Protein AF-A0A7X2T0E2-F1 (afdb_monomer_lite)

Secondary structure (DSSP, 8-state):
--TTGGG-SS-HHHHHHHHHHHHHHTT-GGGHHHHHHHHHHTT--HHHHHHHHHTTHHHHGGGGGGGGGGS----

Radius of gyration: 11.83 Å; chains: 1; bounding box: 31×33×20 Å

Foldseek 3Di:
DPPVLVVDPDDPLVVLLLVLLVCLQVVVLVCNLVSVVSNVVVPQDLVSNVCSLCVCCVPRNPSSVVNVVSSDDDD

InterPro domains:
  IPR003779 Alkyl hydroperoxide reductase AhpD/CMD-like [PF02627] (7-72)
  IPR029032 AhpD-like [G3DSA:1.20.1290.10] (1-75)
  IPR029032 AhpD-like [SSF69118] (7-65)

Organism: NCBI:txid2652291

Sequence (75 aa):
MMKMSKKSTLDEKTHELAYISVLVTARMYGGLPFHIARAKQLGASTEDIKSAMLLPMPIIGIQVAEALPYLKEEK

Structure (mmCIF, N/CA/C/O backbone):
data_AF-A0A7X2T0E2-F1
#
_entry.id   AF-A0A7X2T0E2-F1
#
loop_
_atom_site.group_PDB
_atom_site.id
_atom_site.type_symbol
_atom_site.label_atom_id
_atom_site.label_alt_id
_atom_site.label_comp_id
_atom_site.label_asym_id
_atom_site.label_entity_id
_atom_site.label_seq_id
_atom_site.pdbx_PDB_ins_code
_atom_site.Cartn_x
_atom_site.Cartn_y
_atom_site.Cartn_z
_atom_site.occupancy
_atom_site.B_iso_or_equiv
_atom_site.auth_seq_id
_atom_site.auth_comp_id
_atom_site.auth_asym_id
_atom_site.auth_atom_id
_atom_site.pdbx_PDB_model_num
ATOM 1 N N . MET A 1 1 ? -12.983 -1.461 -9.660 1.00 53.31 1 MET A N 1
ATOM 2 C CA . MET A 1 1 ? -12.353 -2.593 -8.943 1.00 53.31 1 MET A CA 1
ATOM 3 C C . MET A 1 1 ? -12.595 -3.874 -9.718 1.00 53.31 1 MET A C 1
ATOM 5 O O . MET A 1 1 ? -13.752 -4.186 -9.990 1.00 53.31 1 MET A O 1
ATOM 9 N N . MET A 1 2 ? -11.541 -4.611 -10.087 1.00 53.50 2 MET A N 1
ATOM 10 C CA . MET A 1 2 ? -11.721 -5.990 -10.554 1.00 53.50 2 MET A CA 1
ATOM 11 C C . MET A 1 2 ? -12.511 -6.766 -9.492 1.00 53.50 2 MET A C 1
ATOM 13 O O . MET A 1 2 ? -12.298 -6.591 -8.289 1.00 53.50 2 MET A O 1
ATOM 17 N N . LYS A 1 3 ? -13.414 -7.639 -9.949 1.00 51.97 3 LYS A N 1
ATOM 18 C CA . LYS A 1 3 ? -14.312 -8.489 -9.143 1.00 51.97 3 LYS A CA 1
ATOM 19 C C . LYS A 1 3 ? -13.600 -9.307 -8.044 1.00 51.97 3 LYS A C 1
ATOM 21 O O . LYS A 1 3 ? -14.275 -9.850 -7.178 1.00 51.97 3 LYS A O 1
ATOM 26 N N . MET A 1 4 ? -12.267 -9.400 -8.085 1.00 54.47 4 MET A N 1
ATOM 27 C CA . MET A 1 4 ? -11.433 -10.147 -7.140 1.00 54.47 4 MET A CA 1
ATOM 28 C C . MET A 1 4 ? -11.339 -9.507 -5.748 1.00 54.47 4 MET A C 1
ATOM 30 O O . MET A 1 4 ? -11.334 -10.241 -4.767 1.00 54.47 4 MET A O 1
ATOM 34 N N . SER A 1 5 ? -11.352 -8.173 -5.637 1.00 58.31 5 SER A N 1
ATOM 35 C CA . SER A 1 5 ? -11.342 -7.479 -4.3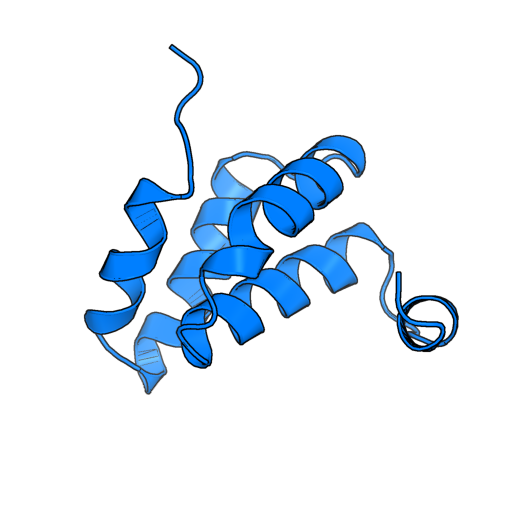30 1.00 58.31 5 SER A CA 1
ATOM 36 C C . SER A 1 5 ? -12.519 -7.900 -3.438 1.00 58.31 5 SER A C 1
ATOM 38 O O . SER A 1 5 ? -12.329 -8.194 -2.266 1.00 58.31 5 SER A O 1
ATOM 40 N N . LYS A 1 6 ? -13.713 -8.077 -4.024 1.00 63.88 6 LYS A N 1
ATOM 41 C CA . LYS A 1 6 ? -14.929 -8.535 -3.323 1.00 63.88 6 LYS A CA 1
ATOM 42 C C . LYS A 1 6 ? -14.864 -9.974 -2.786 1.00 63.88 6 LYS A C 1
ATOM 44 O O . LYS A 1 6 ? -15.789 -10.392 -2.101 1.00 63.88 6 LYS A O 1
ATOM 49 N N . LYS A 1 7 ? -13.835 -10.750 -3.144 1.00 81.62 7 LYS A N 1
ATOM 50 C CA . LYS A 1 7 ? -13.610 -12.121 -2.652 1.00 81.62 7 LYS A CA 1
ATOM 51 C C . LYS A 1 7 ? -12.430 -12.225 -1.684 1.00 81.62 7 LYS A C 1
ATOM 53 O O . LYS A 1 7 ? -12.148 -13.320 -1.207 1.00 81.62 7 LYS A O 1
ATOM 58 N N . SER A 1 8 ? -11.711 -11.132 -1.441 1.00 86.06 8 SER A N 1
ATOM 59 C CA . SER A 1 8 ? -10.609 -11.132 -0.485 1.00 86.06 8 SER A CA 1
ATOM 60 C C . SER A 1 8 ? -11.157 -11.272 0.934 1.00 86.06 8 SER A C 1
ATOM 62 O O . SER A 1 8 ? -12.171 -10.667 1.265 1.00 86.06 8 SER A O 1
ATOM 64 N N . THR A 1 9 ? -10.490 -12.070 1.766 1.00 94.00 9 THR A N 1
ATOM 65 C CA . THR A 1 9 ? -10.782 -12.160 3.206 1.00 94.00 9 THR A CA 1
ATOM 66 C C . THR A 1 9 ? -10.130 -11.034 4.006 1.00 94.00 9 THR A C 1
ATOM 68 O O . THR A 1 9 ? -10.418 -10.892 5.189 1.00 94.00 9 THR A O 1
ATOM 71 N N . LEU A 1 10 ? -9.227 -10.267 3.386 1.00 94.56 10 LEU A N 1
ATOM 72 C CA . LEU A 1 10 ? -8.661 -9.064 3.983 1.00 94.56 10 LEU A CA 1
ATOM 73 C C . LEU A 1 10 ? -9.745 -7.990 4.043 1.00 94.56 10 LEU A C 1
ATOM 75 O O . LEU A 1 10 ? -10.524 -7.847 3.097 1.00 94.56 10 LEU A O 1
ATOM 79 N N . ASP A 1 11 ? -9.765 -7.211 5.121 1.00 94.56 11 ASP A N 1
ATOM 80 C CA . ASP A 1 11 ? -10.553 -5.986 5.132 1.00 94.56 11 ASP A CA 1
ATOM 81 C C . ASP A 1 11 ? -10.059 -5.030 4.032 1.00 94.56 11 ASP A C 1
ATOM 83 O O . ASP A 1 11 ? -8.923 -5.121 3.554 1.00 94.56 11 ASP A O 1
ATOM 87 N N . GLU A 1 12 ? -10.926 -4.113 3.604 1.00 94.31 12 GLU A N 1
ATOM 88 C CA . GLU A 1 12 ? -10.638 -3.266 2.446 1.00 94.31 12 GLU A CA 1
ATOM 89 C C . GLU A 1 12 ? -9.367 -2.423 2.633 1.00 94.31 12 GLU A C 1
ATOM 91 O O . GLU A 1 12 ? -8.610 -2.255 1.677 1.00 94.31 12 GLU A O 1
ATOM 96 N N . LYS A 1 13 ? -9.095 -1.922 3.849 1.00 96.62 13 LYS A N 1
ATOM 97 C CA . LYS A 1 13 ? -7.903 -1.105 4.121 1.00 96.62 13 LYS A CA 1
ATOM 98 C C . LYS A 1 13 ? -6.642 -1.954 3.975 1.00 96.62 13 LYS A C 1
ATOM 100 O O . LYS A 1 13 ? -5.719 -1.558 3.263 1.00 96.62 13 LYS A O 1
ATOM 105 N N . THR A 1 14 ? -6.616 -3.134 4.592 1.00 97.25 14 THR A N 1
ATOM 106 C CA . THR A 1 14 ? -5.492 -4.074 4.480 1.00 97.25 14 THR A CA 1
ATOM 107 C C . THR A 1 14 ? -5.271 -4.520 3.034 1.00 97.25 14 THR A C 1
ATOM 109 O O . THR A 1 14 ? -4.130 -4.588 2.576 1.00 97.25 14 THR A O 1
ATOM 112 N N . HIS A 1 15 ? -6.349 -4.773 2.285 1.00 96.31 15 HIS A N 1
ATOM 113 C CA . HIS A 1 15 ? -6.268 -5.138 0.873 1.00 96.31 15 HIS A CA 1
ATOM 114 C C . HIS A 1 15 ? -5.582 -4.051 0.039 1.00 96.31 15 HIS A C 1
ATOM 116 O O . HIS A 1 15 ? -4.680 -4.356 -0.739 1.00 96.31 15 HIS A O 1
ATOM 122 N N . GLU A 1 16 ? -5.986 -2.790 0.198 1.00 97.12 16 GLU A N 1
ATOM 123 C CA . GLU A 1 16 ? -5.414 -1.674 -0.560 1.00 97.12 16 GLU A CA 1
ATOM 124 C C . GLU A 1 16 ? -3.940 -1.434 -0.213 1.00 97.12 16 GLU A C 1
ATOM 126 O O . GLU A 1 16 ? -3.126 -1.252 -1.117 1.00 97.12 16 GLU A O 1
ATOM 131 N N . LEU A 1 17 ? -3.560 -1.515 1.068 1.00 98.56 17 LEU A N 1
ATOM 132 C CA . LEU A 1 17 ? -2.155 -1.406 1.478 1.00 98.56 17 LEU A CA 1
ATOM 133 C C . LEU A 1 17 ? -1.300 -2.532 0.875 1.00 98.56 17 LEU A C 1
ATOM 135 O O . LEU A 1 17 ? -0.238 -2.263 0.313 1.00 98.56 17 LEU A O 1
ATOM 139 N N . ALA A 1 18 ? -1.785 -3.776 0.900 1.00 98.06 18 ALA A N 1
ATOM 140 C CA . ALA A 1 18 ? -1.100 -4.894 0.252 1.00 98.06 18 ALA A CA 1
ATOM 141 C C . ALA A 1 18 ? -0.981 -4.688 -1.270 1.00 98.06 18 ALA A C 1
ATOM 143 O O . ALA A 1 18 ? 0.070 -4.947 -1.860 1.00 98.06 18 ALA A O 1
ATOM 144 N N . TYR A 1 19 ? -2.035 -4.176 -1.913 1.00 97.12 19 TYR A N 1
ATOM 145 C CA . TYR A 1 19 ? -2.037 -3.894 -3.348 1.00 97.12 19 TYR A CA 1
ATOM 146 C C . TYR A 1 19 ? -1.022 -2.803 -3.716 1.00 97.12 19 TYR A C 1
ATOM 148 O O . TYR A 1 19 ? -0.312 -2.931 -4.714 1.00 97.12 19 TYR A O 1
ATOM 156 N N . ILE A 1 20 ? -0.889 -1.763 -2.885 1.00 98.31 20 ILE A N 1
ATOM 157 C CA . ILE A 1 20 ? 0.149 -0.734 -3.024 1.00 98.31 20 ILE A CA 1
ATOM 158 C C . ILE A 1 20 ? 1.543 -1.372 -2.983 1.00 98.31 20 ILE A C 1
ATOM 160 O O . ILE A 1 20 ? 2.331 -1.127 -3.897 1.00 98.31 20 ILE A O 1
ATOM 164 N N . SER A 1 21 ? 1.845 -2.239 -2.007 1.00 98.44 21 SER A N 1
ATOM 165 C CA . SER A 1 21 ? 3.139 -2.943 -1.950 1.00 98.44 21 SER A CA 1
ATOM 166 C C . SER A 1 21 ? 3.419 -3.757 -3.219 1.00 98.44 21 SER A C 1
ATOM 168 O O . SER A 1 21 ? 4.545 -3.754 -3.725 1.00 98.44 21 SER A O 1
ATOM 170 N N . VAL A 1 22 ? 2.399 -4.425 -3.770 1.00 97.94 22 VAL A N 1
ATOM 171 C CA . VAL A 1 22 ? 2.514 -5.196 -5.020 1.00 97.94 22 VAL A CA 1
ATOM 172 C C . VAL A 1 22 ? 2.782 -4.282 -6.217 1.00 97.94 22 VAL A C 1
ATOM 174 O O . VAL A 1 22 ? 3.673 -4.579 -7.009 1.00 97.94 22 VAL A O 1
ATOM 177 N N . LEU A 1 23 ? 2.079 -3.152 -6.342 1.00 98.12 23 LEU A N 1
ATOM 178 C CA . LEU A 1 23 ? 2.312 -2.187 -7.424 1.00 98.12 23 LEU A CA 1
ATOM 179 C C . LEU A 1 23 ? 3.718 -1.586 -7.375 1.00 98.12 23 LEU A C 1
ATOM 181 O O . LEU A 1 23 ? 4.353 -1.447 -8.421 1.00 98.12 23 LEU A O 1
ATOM 185 N N . VAL A 1 24 ? 4.207 -1.259 -6.175 1.00 98.31 24 VAL A N 1
ATOM 186 C CA . VAL A 1 24 ? 5.582 -0.783 -5.974 1.00 98.31 24 VAL A CA 1
ATOM 187 C C . VAL A 1 24 ? 6.584 -1.847 -6.415 1.00 98.31 24 VAL A C 1
ATOM 189 O O . VAL A 1 24 ? 7.477 -1.553 -7.208 1.00 98.31 24 VAL A O 1
ATOM 192 N N . THR A 1 25 ? 6.392 -3.089 -5.967 1.00 98.19 25 THR A N 1
ATOM 193 C CA . THR A 1 25 ? 7.258 -4.231 -6.301 1.00 98.19 25 THR A CA 1
ATOM 194 C C . THR A 1 25 ? 7.285 -4.512 -7.805 1.00 98.19 25 THR A C 1
ATOM 196 O O . THR A 1 25 ? 8.346 -4.727 -8.381 1.00 98.19 25 THR A O 1
ATOM 199 N N . ALA A 1 26 ? 6.125 -4.463 -8.464 1.00 97.31 26 ALA A N 1
ATOM 200 C CA . ALA A 1 26 ? 5.986 -4.699 -9.899 1.00 97.31 26 ALA A CA 1
ATOM 201 C C . ALA A 1 26 ? 6.378 -3.488 -10.768 1.00 97.31 26 ALA A C 1
ATOM 203 O O . ALA A 1 26 ? 6.291 -3.563 -11.993 1.00 97.31 26 ALA A O 1
ATOM 204 N N . ARG A 1 27 ? 6.766 -2.358 -10.154 1.00 96.25 27 ARG A N 1
ATOM 205 C CA . ARG A 1 27 ? 7.040 -1.069 -10.819 1.00 96.25 27 ARG A CA 1
ATOM 206 C C . ARG A 1 27 ? 5.879 -0.581 -11.700 1.00 96.25 27 ARG A C 1
ATOM 208 O O . ARG A 1 27 ? 6.065 0.120 -12.691 1.00 96.25 27 ARG A O 1
ATOM 215 N N . MET A 1 28 ? 4.649 -0.929 -11.321 1.00 96.81 28 MET A N 1
ATOM 216 C CA . MET A 1 28 ? 3.416 -0.565 -12.025 1.00 96.81 28 MET A CA 1
ATOM 217 C C . MET A 1 28 ? 2.832 0.738 -11.463 1.00 96.81 28 MET A C 1
ATOM 219 O O . MET A 1 28 ? 1.716 0.783 -10.943 1.00 96.81 28 MET A O 1
ATOM 223 N N . TYR A 1 29 ? 3.594 1.828 -11.557 1.00 95.69 29 TYR A N 1
ATOM 224 C CA . TYR A 1 29 ? 3.280 3.065 -10.833 1.00 95.69 29 TYR A CA 1
ATOM 225 C C . TYR A 1 29 ? 2.019 3.796 -11.311 1.00 95.69 29 TYR A C 1
ATOM 227 O O . TYR A 1 29 ? 1.418 4.539 -10.538 1.00 95.69 29 TYR A O 1
ATOM 235 N N . GLY A 1 30 ? 1.555 3.544 -12.541 1.00 94.81 30 GLY A N 1
ATOM 236 C CA . GLY A 1 30 ? 0.327 4.151 -13.071 1.00 94.81 30 GLY A CA 1
ATOM 237 C C . GLY A 1 30 ? -0.923 3.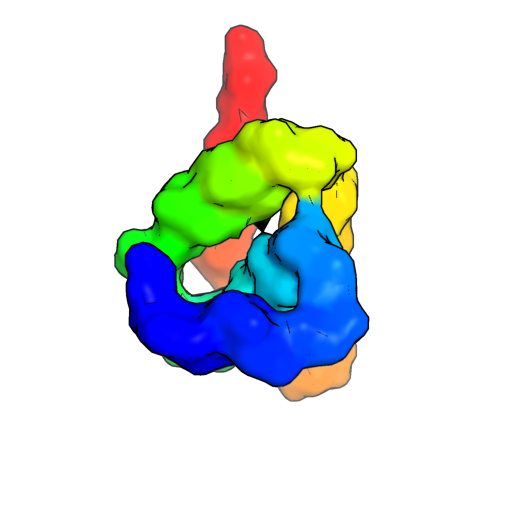869 -12.225 1.00 94.81 30 GLY A C 1
ATOM 238 O O . GLY A 1 30 ? -1.846 4.679 -12.213 1.00 94.81 30 GLY A O 1
ATOM 239 N N . GLY A 1 31 ? -0.942 2.759 -11.475 1.00 92.94 31 GLY A N 1
ATOM 240 C CA . GLY A 1 31 ? -2.032 2.427 -10.552 1.00 92.94 31 GLY A CA 1
ATOM 241 C C . GLY A 1 31 ? -1.924 3.085 -9.171 1.00 92.94 31 GLY A C 1
ATOM 242 O O . GLY A 1 31 ? -2.933 3.193 -8.475 1.00 92.94 31 GLY A O 1
ATOM 243 N N . LEU A 1 32 ? -0.737 3.548 -8.758 1.00 96.44 32 LEU A N 1
ATOM 244 C CA . LEU A 1 32 ? -0.498 4.013 -7.386 1.00 96.44 32 LEU A CA 1
ATOM 245 C C . LEU A 1 32 ? -1.411 5.171 -6.958 1.00 96.44 32 LEU A C 1
ATOM 247 O O . LEU A 1 32 ? -1.994 5.052 -5.882 1.00 96.44 32 LEU A O 1
ATOM 251 N N . PRO A 1 33 ? -1.629 6.245 -7.751 1.00 96.00 33 PRO A N 1
ATOM 252 C CA . PRO A 1 33 ? -2.475 7.358 -7.313 1.00 96.00 33 PRO A CA 1
ATOM 253 C C . PRO A 1 33 ? -3.902 6.936 -6.941 1.00 96.00 33 PRO A C 1
ATOM 255 O O . PRO A 1 33 ? -4.464 7.442 -5.973 1.00 96.00 33 PRO A O 1
ATOM 258 N N . PHE A 1 34 ? -4.473 5.982 -7.683 1.00 95.12 34 PHE A N 1
ATOM 259 C CA . PHE A 1 34 ? -5.811 5.459 -7.416 1.00 95.12 34 PHE A CA 1
ATOM 260 C C . PHE A 1 34 ? -5.856 4.675 -6.098 1.00 95.12 34 PHE A C 1
ATOM 262 O O . PHE A 1 34 ? -6.698 4.954 -5.245 1.00 95.12 34 PHE A O 1
ATOM 269 N N . HIS A 1 35 ? -4.932 3.728 -5.913 1.00 97.19 35 HIS A N 1
ATOM 270 C CA . HIS A 1 35 ? -4.897 2.872 -4.723 1.00 97.1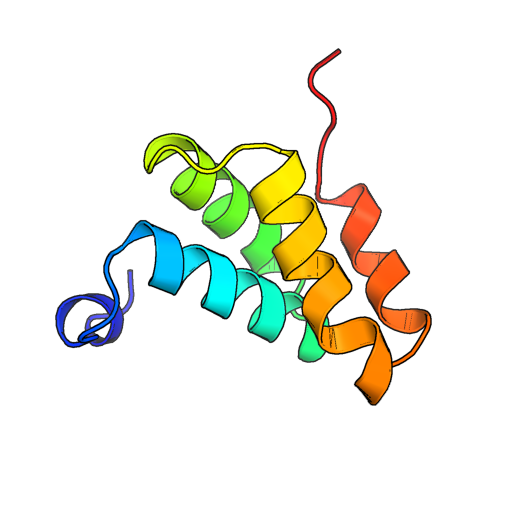9 35 HIS A CA 1
ATOM 271 C C . HIS A 1 35 ? -4.511 3.651 -3.455 1.00 97.19 35 HIS A C 1
ATOM 273 O O . HIS A 1 35 ? -5.094 3.433 -2.398 1.00 97.19 35 HIS A O 1
ATOM 279 N N . ILE A 1 36 ? -3.625 4.646 -3.566 1.00 97.50 36 ILE A N 1
ATOM 280 C CA . ILE A 1 36 ? -3.304 5.588 -2.480 1.00 97.50 36 ILE A CA 1
ATOM 281 C C . ILE A 1 36 ? -4.554 6.375 -2.065 1.00 97.50 36 ILE A C 1
ATOM 283 O O . ILE A 1 36 ? -4.874 6.447 -0.878 1.00 97.50 36 ILE A O 1
ATOM 287 N N . ALA A 1 37 ? -5.291 6.943 -3.026 1.00 96.44 37 ALA A N 1
ATOM 288 C CA . ALA A 1 37 ? -6.512 7.691 -2.732 1.00 96.44 37 ALA A CA 1
ATOM 289 C C . ALA A 1 37 ? -7.590 6.801 -2.090 1.00 96.44 37 ALA A C 1
ATOM 291 O O . ALA A 1 37 ? -8.250 7.221 -1.139 1.00 96.44 37 ALA A O 1
ATOM 292 N N . ARG A 1 38 ? -7.748 5.559 -2.566 1.00 96.12 38 ARG A N 1
ATOM 293 C CA . ARG A 1 38 ? -8.694 4.600 -1.985 1.00 96.12 38 ARG A CA 1
ATOM 294 C C . ARG A 1 38 ? -8.292 4.185 -0.569 1.00 96.12 38 ARG A C 1
ATOM 296 O O . ARG A 1 38 ? -9.150 4.183 0.307 1.00 96.12 38 ARG A O 1
ATOM 303 N N . ALA A 1 39 ? -7.013 3.905 -0.321 1.00 97.56 39 ALA A N 1
ATOM 304 C CA . ALA A 1 39 ? -6.511 3.597 1.017 1.00 97.56 39 ALA A CA 1
ATOM 305 C C . ALA A 1 39 ? -6.792 4.746 2.001 1.00 97.56 39 ALA A C 1
ATOM 307 O O . ALA A 1 39 ? -7.299 4.500 3.095 1.00 97.56 39 ALA A O 1
ATOM 308 N N . LYS A 1 40 ? -6.568 6.006 1.592 1.00 97.31 40 LYS A N 1
ATOM 309 C CA . LYS A 1 40 ? -6.930 7.189 2.395 1.00 97.31 40 LYS A CA 1
ATOM 310 C C . LYS A 1 40 ? -8.433 7.253 2.698 1.00 97.31 40 LYS A C 1
ATOM 312 O O . LYS A 1 40 ? -8.812 7.467 3.845 1.00 97.31 40 LYS A O 1
ATOM 317 N N . GLN A 1 41 ? -9.299 7.010 1.708 1.00 97.19 41 GLN A N 1
ATOM 318 C CA . GLN A 1 41 ? -10.761 6.955 1.911 1.00 97.19 41 GLN A CA 1
ATOM 319 C C . GLN A 1 41 ? -11.194 5.862 2.901 1.00 97.19 41 GLN A C 1
ATOM 321 O O . GLN A 1 41 ? -12.241 5.984 3.529 1.00 97.19 41 GLN A O 1
ATOM 326 N N . LEU A 1 42 ? -10.395 4.803 3.032 1.00 96.94 42 LEU A N 1
ATOM 327 C CA . LEU A 1 42 ? -10.596 3.702 3.975 1.00 96.94 42 LEU A CA 1
ATOM 328 C C . LEU A 1 42 ? -9.923 3.944 5.338 1.00 96.94 42 LEU A C 1
ATOM 330 O O . LEU A 1 42 ? -9.883 3.043 6.172 1.00 96.94 42 LEU A O 1
ATOM 334 N N . GLY A 1 43 ? -9.389 5.146 5.575 1.00 97.38 43 GLY A N 1
ATOM 335 C CA . GLY A 1 43 ? -8.777 5.532 6.846 1.00 97.38 43 GLY A CA 1
ATOM 336 C C . GLY A 1 43 ? -7.319 5.094 7.013 1.00 97.38 43 GLY A C 1
ATOM 337 O O . GLY A 1 43 ? -6.851 4.954 8.144 1.00 97.38 43 GLY A O 1
ATOM 338 N N . ALA A 1 44 ? -6.587 4.826 5.928 1.00 98.25 44 ALA A N 1
ATOM 339 C CA . ALA A 1 44 ? -5.129 4.717 5.989 1.00 98.25 44 ALA A CA 1
ATOM 340 C C . ALA A 1 44 ? -4.489 6.101 6.151 1.00 98.25 44 ALA A C 1
ATOM 342 O O . ALA A 1 44 ? -4.831 7.032 5.417 1.00 98.25 44 ALA A O 1
ATOM 343 N N . SER A 1 45 ? -3.550 6.228 7.090 1.00 97.56 45 SER A N 1
ATOM 344 C CA . SER A 1 45 ? -2.736 7.439 7.209 1.00 97.56 45 SER A CA 1
ATOM 345 C C . SER A 1 45 ? -1.686 7.511 6.095 1.00 97.56 45 SER A C 1
ATOM 347 O O . SER A 1 45 ? -1.407 6.531 5.394 1.00 97.56 45 SER A O 1
ATOM 349 N N . THR A 1 46 ? -1.062 8.677 5.930 1.00 96.88 46 THR A N 1
ATOM 350 C CA . THR A 1 46 ? 0.089 8.821 5.026 1.00 96.88 46 THR A CA 1
ATOM 351 C C . THR A 1 46 ? 1.236 7.895 5.452 1.00 96.88 46 THR A C 1
ATOM 353 O O . THR A 1 46 ? 1.909 7.319 4.597 1.00 96.88 46 THR A O 1
ATOM 356 N N . GLU A 1 47 ? 1.423 7.684 6.756 1.00 97.94 47 GLU A N 1
ATOM 357 C CA . GLU A 1 47 ? 2.421 6.779 7.333 1.00 97.94 47 GLU A CA 1
ATOM 358 C C . GLU A 1 47 ? 2.113 5.306 7.042 1.00 97.94 47 GLU A C 1
ATOM 360 O O . GLU A 1 47 ? 3.038 4.561 6.712 1.00 97.94 47 GLU A O 1
ATOM 365 N N . ASP A 1 48 ? 0.842 4.884 7.096 1.00 98.38 48 ASP A N 1
ATOM 366 C CA . ASP A 1 48 ? 0.421 3.530 6.702 1.00 98.38 48 ASP A CA 1
ATOM 367 C C . ASP A 1 48 ? 0.801 3.263 5.239 1.00 98.38 48 ASP A C 1
ATOM 369 O O . ASP A 1 48 ? 1.382 2.230 4.899 1.00 98.38 48 ASP A O 1
ATOM 373 N N . ILE A 1 49 ? 0.518 4.230 4.363 1.00 98.50 49 ILE A N 1
ATOM 374 C CA . ILE A 1 49 ? 0.793 4.131 2.927 1.00 98.50 49 ILE A CA 1
ATOM 375 C C . ILE A 1 49 ? 2.299 4.124 2.666 1.00 98.50 49 ILE A C 1
ATOM 377 O O . ILE A 1 49 ? 2.787 3.279 1.916 1.00 98.50 49 ILE A O 1
ATOM 381 N N . LYS A 1 50 ? 3.058 5.014 3.315 1.00 98.06 50 LYS A N 1
ATOM 382 C CA . LYS A 1 50 ? 4.525 5.030 3.232 1.00 98.06 50 LYS A CA 1
ATOM 383 C C . LYS A 1 50 ? 5.116 3.703 3.708 1.00 98.06 50 LYS A C 1
ATOM 385 O O . LYS A 1 50 ? 6.018 3.177 3.061 1.00 98.06 50 LYS A O 1
ATOM 390 N N . SER A 1 51 ? 4.576 3.133 4.783 1.00 98.38 51 SER A N 1
ATOM 391 C CA . SER A 1 51 ? 4.983 1.822 5.296 1.00 98.38 51 SER A CA 1
ATOM 392 C C . SER A 1 51 ? 4.697 0.714 4.284 1.00 98.38 51 SER A C 1
ATOM 394 O O . SER A 1 51 ? 5.582 -0.089 4.011 1.00 98.38 51 SER A O 1
ATOM 396 N N . ALA A 1 52 ? 3.521 0.704 3.649 1.00 98.50 52 ALA A N 1
ATOM 397 C CA . ALA A 1 52 ? 3.188 -0.260 2.598 1.00 98.50 52 ALA A CA 1
ATOM 398 C C . ALA A 1 52 ? 4.091 -0.126 1.360 1.00 98.50 52 ALA A C 1
ATOM 400 O O . ALA A 1 52 ? 4.519 -1.129 0.787 1.00 98.50 52 ALA A O 1
ATOM 401 N N . MET A 1 53 ? 4.416 1.102 0.953 1.00 98.38 53 MET A N 1
ATOM 402 C CA . MET A 1 53 ? 5.336 1.352 -0.157 1.00 98.38 53 MET A CA 1
ATOM 403 C C . MET A 1 53 ? 6.752 0.874 0.160 1.00 98.38 53 MET A C 1
ATOM 405 O O . MET A 1 53 ? 7.394 0.309 -0.714 1.00 98.38 53 MET A O 1
ATOM 409 N N . LEU A 1 54 ? 7.230 1.068 1.393 1.00 98.00 54 LEU A N 1
ATOM 410 C CA . LEU A 1 54 ? 8.569 0.660 1.833 1.00 98.00 54 LEU A CA 1
ATOM 411 C C . LEU A 1 54 ? 8.653 -0.812 2.267 1.00 98.00 54 LEU A C 1
ATOM 413 O O . LEU A 1 54 ? 9.754 -1.353 2.334 1.00 98.00 54 LEU A O 1
ATOM 417 N N . LEU A 1 55 ? 7.519 -1.477 2.506 1.00 98.31 55 LEU A N 1
ATOM 418 C CA . LEU A 1 55 ? 7.428 -2.888 2.893 1.00 98.31 55 LEU A CA 1
ATOM 419 C C . LEU A 1 55 ? 8.303 -3.832 2.038 1.00 98.31 55 LEU A C 1
ATOM 421 O O . LEU A 1 55 ? 9.005 -4.652 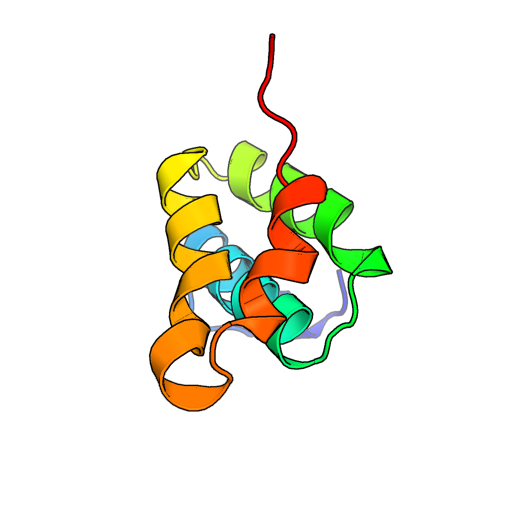2.626 1.00 98.31 55 LEU A O 1
ATOM 425 N N . PRO A 1 56 ? 8.329 -3.745 0.689 1.00 97.88 56 PRO A N 1
ATOM 426 C CA . PRO A 1 56 ? 9.166 -4.621 -0.138 1.00 97.88 56 PRO A CA 1
ATOM 427 C C . PRO A 1 56 ? 10.671 -4.295 -0.129 1.00 97.88 56 PRO A C 1
ATOM 429 O O . PRO A 1 56 ? 11.448 -5.041 -0.729 1.00 97.88 56 PRO A O 1
ATOM 432 N N . MET A 1 57 ? 11.121 -3.223 0.532 1.00 97.62 57 MET A N 1
ATOM 433 C CA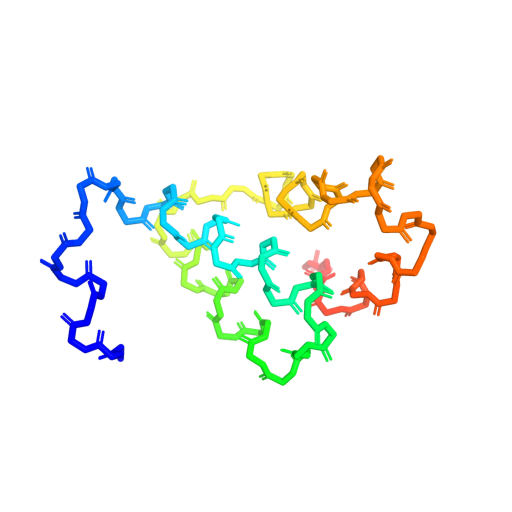 . MET A 1 57 ? 12.528 -2.792 0.526 1.00 97.6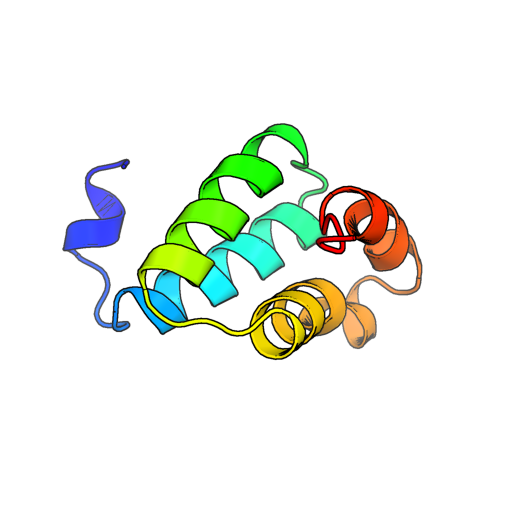2 57 MET A CA 1
ATOM 434 C C . MET A 1 57 ? 13.537 -3.885 0.935 1.00 97.62 57 MET A C 1
ATOM 436 O O . MET A 1 57 ? 14.570 -3.968 0.273 1.00 97.62 57 MET A O 1
ATOM 440 N N . PRO A 1 58 ? 13.288 -4.763 1.930 1.00 96.94 58 PRO A N 1
ATOM 441 C CA . PRO A 1 58 ? 14.238 -5.823 2.287 1.00 96.94 58 PRO A CA 1
ATOM 442 C C . PRO A 1 58 ? 14.498 -6.849 1.172 1.00 96.94 58 PRO A C 1
ATOM 444 O O . PRO A 1 58 ? 15.511 -7.539 1.212 1.00 96.94 58 PRO A O 1
ATOM 447 N N . ILE A 1 59 ? 13.592 -6.964 0.193 1.00 97.19 59 ILE A N 1
ATOM 448 C CA . ILE A 1 59 ? 13.672 -7.938 -0.909 1.00 97.19 59 ILE A CA 1
ATOM 449 C C . ILE A 1 59 ? 14.099 -7.251 -2.212 1.00 97.19 59 ILE A C 1
ATOM 451 O O . ILE A 1 59 ? 14.930 -7.773 -2.949 1.00 97.19 59 ILE A O 1
ATOM 455 N N . ILE A 1 60 ? 13.530 -6.079 -2.497 1.00 96.50 60 ILE A N 1
ATOM 456 C CA . ILE A 1 60 ? 13.697 -5.357 -3.770 1.00 96.50 60 ILE A CA 1
ATOM 457 C C . ILE A 1 60 ? 14.814 -4.303 -3.694 1.00 96.50 60 ILE A C 1
ATOM 459 O O . ILE A 1 60 ? 15.345 -3.858 -4.711 1.00 96.50 60 ILE A O 1
ATOM 463 N N . GLY A 1 61 ? 15.211 -3.903 -2.486 1.00 96.50 61 GLY A N 1
ATOM 464 C CA . GLY A 1 61 ? 16.226 -2.883 -2.260 1.00 96.50 61 GLY A CA 1
ATOM 465 C C . GLY A 1 61 ? 15.738 -1.465 -2.563 1.00 96.50 61 GLY A C 1
ATOM 466 O O . GLY A 1 61 ? 14.543 -1.160 -2.555 1.00 96.50 61 GLY A O 1
ATOM 467 N N . ILE A 1 62 ? 16.693 -0.568 -2.824 1.00 96.19 62 ILE A N 1
ATOM 468 C CA . ILE A 1 62 ? 16.456 0.881 -2.929 1.00 96.19 62 ILE A CA 1
ATOM 469 C C . ILE A 1 62 ? 15.537 1.289 -4.090 1.00 96.19 62 ILE A C 1
ATOM 471 O O . ILE A 1 62 ? 14.967 2.374 -4.055 1.00 96.19 62 ILE A O 1
ATOM 475 N N . GLN A 1 63 ? 15.330 0.419 -5.084 1.00 94.88 63 GLN A N 1
ATOM 476 C CA . GLN A 1 63 ? 14.443 0.665 -6.234 1.00 94.88 63 GLN A CA 1
ATOM 477 C C . GLN A 1 63 ? 13.008 1.016 -5.814 1.00 94.88 63 GLN A C 1
ATOM 479 O O . GLN A 1 63 ? 12.303 1.743 -6.507 1.00 94.88 63 GLN A O 1
ATOM 484 N N . VAL A 1 64 ? 12.589 0.555 -4.635 1.00 96.69 64 VAL A N 1
ATOM 485 C CA . VAL A 1 64 ? 11.316 0.919 -4.005 1.00 96.69 64 VAL A CA 1
ATOM 486 C C . VAL A 1 64 ? 11.146 2.438 -3.847 1.00 96.69 64 VAL A C 1
ATOM 488 O O . VAL A 1 64 ? 10.033 2.951 -3.976 1.00 96.69 64 VAL A O 1
ATOM 491 N N . ALA A 1 65 ? 12.237 3.177 -3.617 1.00 94.88 65 ALA A N 1
ATOM 492 C CA . ALA A 1 65 ? 12.207 4.626 -3.433 1.00 94.88 65 ALA A CA 1
ATOM 493 C C . ALA A 1 65 ? 11.689 5.383 -4.670 1.00 94.88 65 ALA A C 1
ATOM 495 O O . ALA A 1 65 ? 11.157 6.482 -4.525 1.00 94.88 65 ALA A O 1
ATOM 496 N N . GLU A 1 66 ? 11.762 4.792 -5.868 1.00 96.38 66 GLU A N 1
ATOM 497 C CA . GLU A 1 66 ? 11.221 5.374 -7.105 1.00 96.38 66 GLU A CA 1
ATOM 498 C C . GLU A 1 66 ? 9.697 5.563 -7.067 1.00 96.38 66 GLU A C 1
ATOM 500 O O . GLU A 1 66 ? 9.154 6.389 -7.801 1.00 96.38 66 GLU A O 1
ATOM 505 N N . ALA A 1 67 ? 8.996 4.828 -6.198 1.00 96.88 67 ALA A N 1
ATOM 506 C CA . ALA A 1 67 ? 7.564 4.995 -5.998 1.00 96.88 67 ALA A CA 1
ATOM 507 C C . ALA A 1 67 ? 7.223 6.177 -5.076 1.00 96.88 67 ALA A C 1
ATOM 509 O O . ALA A 1 67 ? 6.110 6.692 -5.147 1.00 96.88 67 ALA A O 1
ATOM 510 N N . LEU A 1 68 ? 8.146 6.629 -4.216 1.00 95.31 68 LEU A N 1
ATOM 511 C CA . LEU A 1 68 ? 7.871 7.663 -3.207 1.00 95.31 68 LEU A CA 1
ATOM 512 C C . LEU A 1 68 ? 7.326 8.984 -3.778 1.00 95.31 68 LEU A C 1
ATOM 514 O O . LEU A 1 68 ? 6.417 9.526 -3.157 1.00 95.31 68 LEU A O 1
ATOM 518 N N . PRO A 1 69 ? 7.751 9.482 -4.957 1.00 95.19 69 PRO A N 1
ATOM 519 C CA . PRO A 1 69 ? 7.161 10.683 -5.558 1.00 95.19 69 PRO A CA 1
ATOM 520 C C . PRO A 1 69 ? 5.652 10.589 -5.850 1.00 95.19 69 PRO A C 1
ATOM 522 O O . PRO A 1 69 ? 5.000 11.617 -6.032 1.00 95.19 69 PRO A O 1
ATOM 525 N N . TYR A 1 70 ? 5.077 9.380 -5.902 1.00 95.44 70 TYR A N 1
ATOM 526 C CA . TYR A 1 70 ? 3.631 9.179 -6.065 1.00 95.44 70 TYR A CA 1
ATOM 527 C C . TYR A 1 70 ? 2.854 9.403 -4.762 1.00 95.44 70 TYR A C 1
ATOM 529 O O . TYR A 1 70 ? 1.653 9.686 -4.804 1.00 95.44 70 TYR A O 1
ATOM 537 N N . LEU A 1 71 ? 3.525 9.321 -3.611 1.00 93.88 71 LEU A N 1
ATOM 538 C CA . LEU A 1 71 ? 2.978 9.723 -2.325 1.00 93.88 71 LEU A CA 1
ATOM 539 C C . LEU A 1 71 ? 3.093 11.246 -2.211 1.00 93.88 71 LEU A C 1
ATOM 541 O O . LEU A 1 71 ? 4.094 11.779 -1.743 1.00 93.88 71 LEU A O 1
ATOM 545 N N . LYS A 1 72 ? 2.074 11.963 -2.693 1.00 79.44 72 LYS A N 1
ATOM 546 C CA . LYS A 1 72 ? 2.010 13.418 -2.526 1.00 79.44 72 LYS A CA 1
ATOM 547 C C . LYS A 1 72 ? 1.819 13.748 -1.048 1.00 79.44 72 LYS A C 1
ATOM 549 O O . LYS A 1 72 ? 0.823 13.334 -0.453 1.00 79.44 72 LYS A O 1
ATOM 554 N N . GLU A 1 73 ? 2.740 14.522 -0.492 1.00 59.56 73 GLU A N 1
ATOM 555 C CA . GLU A 1 73 ? 2.514 15.215 0.772 1.00 59.56 73 GLU A CA 1
ATOM 556 C C . GLU A 1 73 ? 1.488 16.327 0.516 1.00 59.56 73 GLU A C 1
ATOM 558 O O . GLU A 1 73 ? 1.621 17.110 -0.430 1.00 59.56 73 GLU A O 1
ATOM 563 N N . GLU A 1 74 ? 0.408 16.343 1.297 1.00 52.56 74 GLU A N 1
ATOM 564 C CA . GLU A 1 74 ? -0.507 17.483 1.313 1.00 52.56 74 GLU A CA 1
ATOM 565 C C . GLU A 1 74 ? 0.271 18.652 1.928 1.00 52.56 74 GLU A C 1
ATOM 567 O O . GLU A 1 74 ? 0.735 18.549 3.063 1.00 52.56 74 GLU A O 1
ATOM 572 N N . LYS A 1 75 ? 0.514 19.697 1.127 1.00 42.12 75 LYS A N 1
ATOM 573 C CA . LYS A 1 75 ? 1.100 20.957 1.601 1.00 42.12 75 LYS A CA 1
ATOM 574 C C . LYS A 1 75 ? 0.123 21.702 2.495 1.00 42.12 75 LYS A C 1
ATOM 576 O O . LYS A 1 75 ? -1.078 21.709 2.142 1.00 42.12 75 LYS A O 1
#

pLDDT: mean 91.13, std 14.06, range [42.12, 98.56]